Protein AF-A0A956QIB5-F1 (afdb_monomer)

Radius of gyration: 21.65 Å; Cα contacts (8 Å, |Δi|>4): 253; chains: 1; bounding box: 34×53×78 Å

Mean predicted aligned error: 10.58 Å

Structure (mmCIF, N/CA/C/O backbone):
data_AF-A0A956QIB5-F1
#
_entry.id   AF-A0A956QIB5-F1
#
loop_
_atom_site.group_PDB
_atom_site.id
_atom_site.type_symbol
_atom_site.label_atom_id
_atom_site.label_alt_id
_atom_site.label_comp_id
_atom_site.label_asym_id
_atom_site.label_entity_id
_atom_site.label_seq_id
_atom_site.pdbx_PDB_ins_code
_atom_site.Cartn_x
_atom_site.Cartn_y
_atom_site.Cartn_z
_atom_site.occupancy
_atom_site.B_iso_or_equiv
_atom_site.auth_seq_id
_atom_site.auth_comp_id
_atom_site.auth_asym_id
_atom_site.auth_atom_id
_atom_site.pdbx_PDB_model_num
ATOM 1 N N . MET A 1 1 ? -9.041 40.756 61.602 1.00 41.84 1 MET A N 1
ATOM 2 C CA . MET A 1 1 ? -7.986 41.124 60.631 1.00 41.84 1 MET A CA 1
ATOM 3 C C . MET A 1 1 ? -8.110 40.203 59.428 1.00 41.84 1 MET A C 1
ATOM 5 O O . MET A 1 1 ? -8.215 38.998 59.612 1.00 41.84 1 MET A O 1
ATOM 9 N N . LYS A 1 2 ? -8.215 40.788 58.232 1.00 41.84 2 LYS A N 1
ATOM 10 C CA . LYS A 1 2 ? -8.456 40.113 56.948 1.00 41.84 2 LYS A CA 1
ATOM 11 C C . LYS A 1 2 ? -7.275 39.213 56.567 1.00 41.84 2 LYS A C 1
ATOM 13 O O . LYS A 1 2 ? -6.143 39.682 56.582 1.00 41.84 2 LYS A O 1
ATOM 18 N N . LYS A 1 3 ? -7.548 37.985 56.128 1.00 38.81 3 LYS A N 1
ATOM 19 C CA . LYS A 1 3 ? -6.670 37.239 55.215 1.00 38.81 3 LYS A CA 1
ATOM 20 C C . LYS A 1 3 ? -7.535 36.652 54.101 1.00 38.81 3 LYS A C 1
ATOM 22 O O . LYS A 1 3 ? -8.090 35.569 54.238 1.00 38.81 3 LYS A O 1
ATOM 27 N N . LEU A 1 4 ? -7.693 37.430 53.028 1.00 47.62 4 LEU A N 1
ATOM 28 C CA . LEU A 1 4 ? -8.072 36.899 51.721 1.00 47.62 4 LEU A CA 1
ATOM 29 C C . LEU A 1 4 ? -6.876 36.075 51.233 1.00 47.62 4 LEU A C 1
ATOM 31 O O . LEU A 1 4 ? -5.830 36.656 50.949 1.00 47.62 4 LEU A O 1
ATOM 35 N N . SER A 1 5 ? -7.016 34.752 51.155 1.00 44.16 5 SER A N 1
ATOM 36 C CA . SER A 1 5 ? -6.083 33.942 50.376 1.00 44.16 5 SER A CA 1
ATOM 37 C C . SER A 1 5 ? -6.675 33.744 48.991 1.00 44.16 5 SER A C 1
ATOM 39 O O . SER A 1 5 ? -7.677 33.060 48.799 1.00 44.16 5 SER A O 1
ATOM 41 N N . LEU A 1 6 ? -6.045 34.455 48.068 1.00 45.91 6 LEU A N 1
ATOM 42 C CA . LEU A 1 6 ? -6.140 34.370 46.623 1.00 45.91 6 LEU A CA 1
ATOM 43 C C . LEU A 1 6 ? -5.765 32.958 46.125 1.00 45.91 6 LEU A C 1
ATOM 45 O O . LEU A 1 6 ? -5.126 32.194 46.845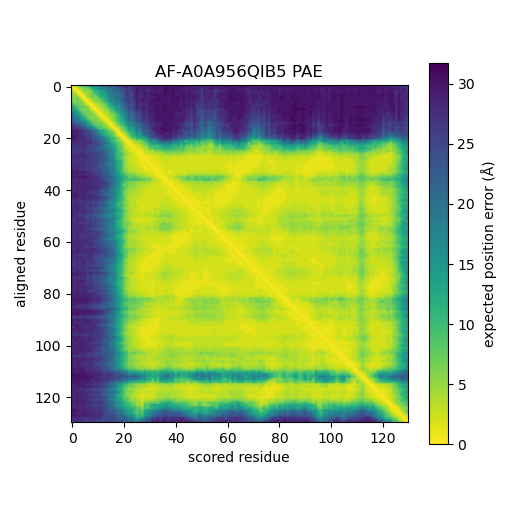 1.00 45.91 6 LEU A O 1
ATOM 49 N N . ILE A 1 7 ? -6.035 32.729 44.836 1.00 53.03 7 ILE A N 1
ATOM 50 C CA . ILE A 1 7 ? -5.629 31.597 43.979 1.00 53.03 7 ILE A CA 1
ATOM 51 C C . ILE A 1 7 ? -6.751 30.572 43.753 1.00 53.03 7 ILE A C 1
ATOM 53 O O . ILE A 1 7 ? -6.644 29.381 44.019 1.00 53.03 7 ILE A O 1
ATOM 57 N N . GLY A 1 8 ? -7.837 31.063 43.157 1.00 44.75 8 GLY A N 1
ATOM 58 C CA . GLY A 1 8 ? -8.501 30.333 42.086 1.00 44.75 8 GLY A CA 1
ATOM 59 C C . GLY A 1 8 ? -7.852 30.757 40.772 1.00 44.75 8 GLY A C 1
ATOM 60 O O . GLY A 1 8 ? -8.186 31.812 40.241 1.00 44.75 8 GLY A O 1
ATOM 61 N N . LEU A 1 9 ? -6.898 29.976 40.271 1.00 42.94 9 LEU A N 1
ATOM 62 C CA . LEU A 1 9 ? -6.465 30.074 38.882 1.00 42.94 9 LEU A CA 1
ATOM 63 C C . LEU A 1 9 ? -6.489 28.666 38.302 1.00 42.94 9 LEU A C 1
ATOM 65 O O . LEU A 1 9 ? -5.597 27.854 38.532 1.00 42.94 9 LEU A O 1
ATOM 69 N N . ALA A 1 10 ? -7.582 28.395 37.595 1.00 46.16 10 ALA A N 1
ATOM 70 C CA . ALA A 1 10 ? -7.732 27.266 36.705 1.00 46.16 10 ALA A CA 1
ATOM 71 C C . ALA A 1 10 ? -6.628 27.342 35.644 1.00 46.16 10 ALA A C 1
ATOM 73 O O . ALA A 1 10 ? -6.754 28.065 34.657 1.00 46.16 10 ALA A O 1
ATOM 74 N N . LEU A 1 11 ? -5.533 26.611 35.853 1.00 40.44 11 LEU A N 1
ATOM 75 C CA . LEU A 1 11 ? -4.643 26.277 34.756 1.00 40.44 11 LEU A CA 1
ATOM 76 C C . LEU A 1 11 ? -5.239 25.057 34.062 1.00 40.44 11 LEU A C 1
ATOM 78 O O . LEU A 1 11 ? -5.099 23.917 34.500 1.00 40.44 11 LEU A O 1
ATOM 82 N N . LEU A 1 12 ? -5.973 25.369 32.999 1.00 40.66 12 LEU A N 1
ATOM 83 C CA . LEU A 1 12 ? -6.336 24.483 31.911 1.00 40.66 12 LEU A CA 1
ATOM 84 C C . LEU A 1 12 ? -5.107 23.627 31.563 1.00 40.66 12 LEU A C 1
ATOM 86 O O . LEU A 1 12 ? -4.160 24.113 30.941 1.00 40.66 12 LEU A O 1
ATOM 90 N N . LEU A 1 13 ? -5.095 22.364 31.994 1.00 38.44 13 LEU A N 1
ATOM 91 C CA . LEU A 1 13 ? -4.206 21.371 31.413 1.00 38.44 13 LEU A CA 1
ATOM 92 C C . LEU A 1 13 ? -4.654 21.242 29.961 1.00 38.44 13 LEU A C 1
ATOM 94 O O . LEU A 1 13 ? -5.633 20.566 29.647 1.00 38.44 13 LEU A O 1
ATOM 98 N N . VAL A 1 14 ? -3.952 21.951 29.081 1.00 45.66 14 VAL A N 1
ATOM 99 C CA . VAL A 1 14 ? -3.903 21.619 27.668 1.00 45.66 14 VAL A CA 1
ATOM 100 C C . VAL A 1 14 ? -3.328 20.213 27.650 1.00 45.66 14 VAL A C 1
ATOM 102 O O . VAL A 1 14 ? -2.119 20.017 27.769 1.00 45.66 14 VAL A O 1
ATOM 105 N N . MET A 1 15 ? -4.220 19.224 27.623 1.00 41.47 15 MET A N 1
ATOM 106 C CA . MET A 1 15 ? -3.872 17.871 27.246 1.00 41.47 15 MET A CA 1
ATOM 107 C C . MET A 1 15 ? -3.297 18.001 25.842 1.00 41.47 15 MET A C 1
ATOM 109 O O . MET A 1 15 ? -4.024 18.044 24.851 1.00 41.47 15 MET A O 1
ATOM 113 N N . PHE A 1 16 ? -1.973 18.123 25.769 1.00 43.25 16 PHE A N 1
ATOM 114 C CA . PHE A 1 16 ? -1.223 17.611 24.647 1.00 43.25 16 PHE A CA 1
ATOM 115 C C . PHE A 1 16 ? -1.742 16.193 24.463 1.00 43.25 16 PHE A C 1
ATOM 117 O O . PHE A 1 16 ? -1.425 15.304 25.250 1.00 43.25 16 PHE A O 1
ATOM 124 N N . GLY A 1 17 ? -2.616 16.019 23.474 1.00 35.59 17 GLY A N 1
ATOM 125 C CA . GLY A 1 17 ? -3.039 14.727 22.974 1.00 35.59 17 GLY A CA 1
ATOM 126 C C . GLY A 1 17 ? -1.840 14.044 22.336 1.00 35.59 17 GLY A C 1
ATOM 127 O O . GLY A 1 17 ? -1.808 13.832 21.132 1.00 35.59 17 GLY A O 1
ATOM 128 N N . CYS A 1 18 ? -0.849 13.690 23.151 1.00 49.25 18 CYS A N 1
ATOM 129 C CA . CYS A 1 18 ? -0.086 12.481 22.948 1.00 49.25 18 CYS A CA 1
ATOM 130 C C . CYS A 1 18 ? -1.077 11.357 23.266 1.00 49.25 18 CYS A C 1
ATOM 132 O O . CYS A 1 18 ? -1.129 10.830 24.376 1.00 49.25 18 CYS A O 1
ATOM 134 N N . GLY A 1 19 ? -1.983 11.105 22.316 1.00 44.03 19 GLY A N 1
ATOM 135 C CA . GLY A 1 19 ? -2.786 9.896 22.340 1.00 44.03 19 GLY A CA 1
ATOM 136 C C . GLY A 1 19 ? -1.820 8.713 22.388 1.00 44.03 19 GLY A C 1
ATOM 137 O O . GLY A 1 19 ? -0.725 8.814 21.823 1.00 44.03 19 GLY A O 1
ATOM 138 N N . PRO A 1 20 ? -2.174 7.631 23.097 1.00 44.91 20 PRO A N 1
ATOM 139 C CA . PRO A 1 20 ? -1.308 6.472 23.225 1.00 44.91 20 PRO A CA 1
ATOM 140 C C . PRO A 1 20 ? -0.815 6.083 21.834 1.00 44.91 20 PRO A C 1
ATOM 142 O O . PRO A 1 20 ? -1.601 6.013 20.891 1.00 44.91 20 PRO A O 1
ATOM 145 N N . SER A 1 21 ? 0.496 5.892 21.715 1.00 58.69 21 SER A N 1
ATOM 146 C CA . SER A 1 21 ? 1.215 5.459 20.518 1.00 58.69 21 SER A CA 1
ATOM 147 C C . SER A 1 21 ? 0.855 4.011 20.164 1.00 58.69 21 SER A C 1
ATOM 149 O O . SER A 1 21 ? 1.706 3.126 20.145 1.00 58.69 21 SER A O 1
ATOM 151 N N . GLY A 1 22 ? -0.437 3.763 19.976 1.00 61.91 22 GLY A N 1
ATOM 152 C CA . GLY A 1 22 ? -1.040 2.518 19.551 1.00 61.91 22 GLY A CA 1
ATOM 153 C C . GLY A 1 22 ? -1.749 2.718 18.211 1.00 61.91 22 GLY A C 1
ATOM 154 O O . GLY A 1 22 ? -2.065 3.852 17.838 1.00 61.91 22 GLY A O 1
ATOM 155 N N . PRO A 1 23 ? -1.967 1.632 17.456 1.00 68.44 23 PRO A N 1
ATOM 156 C CA . PRO A 1 23 ? -2.709 1.688 16.204 1.00 68.44 23 PRO A CA 1
ATOM 157 C C . PRO A 1 23 ? -4.115 2.280 16.424 1.00 68.44 23 PRO A C 1
ATOM 159 O O . PRO A 1 23 ? -4.698 2.085 17.495 1.00 68.44 23 PRO A O 1
ATOM 162 N N . PRO A 1 24 ? -4.669 3.020 15.442 1.00 76.44 24 PRO A N 1
ATOM 163 C CA . PRO A 1 24 ? -5.996 3.614 15.576 1.00 76.44 24 PRO A CA 1
ATOM 164 C C . PRO A 1 24 ? -7.059 2.530 15.847 1.00 76.44 24 PRO A C 1
ATOM 166 O O . PRO A 1 24 ? -6.893 1.387 15.415 1.00 76.44 24 PRO A O 1
ATOM 169 N N . PRO A 1 25 ? -8.166 2.847 16.543 1.00 77.06 25 PRO A N 1
ATOM 170 C CA . PRO A 1 25 ? -9.232 1.878 16.786 1.00 77.06 25 PRO A CA 1
ATOM 171 C C . PRO A 1 25 ? -9.734 1.244 15.481 1.00 77.06 25 PRO A C 1
ATOM 173 O O . PRO A 1 25 ? -10.038 1.945 14.516 1.00 77.06 25 PRO A O 1
ATOM 176 N N . GLY A 1 26 ? -9.812 -0.088 15.446 1.00 82.69 26 GLY A N 1
ATOM 177 C CA . GLY A 1 26 ? -10.216 -0.828 14.248 1.00 82.69 26 GLY A CA 1
ATOM 178 C C . GLY A 1 26 ? -9.175 -0.834 13.122 1.00 82.69 26 GLY A C 1
ATOM 179 O O . GLY A 1 26 ? -9.548 -1.124 11.983 1.00 82.69 26 GLY A O 1
ATOM 180 N N . ALA A 1 27 ? -7.908 -0.507 13.416 1.00 88.25 27 ALA A N 1
ATOM 181 C CA . ALA A 1 27 ? -6.805 -0.622 12.469 1.00 88.25 27 ALA A CA 1
ATOM 182 C C . ALA A 1 27 ? -6.667 -2.035 11.910 1.00 88.25 27 ALA A C 1
ATOM 184 O O . ALA A 1 27 ? -6.857 -3.034 12.603 1.00 88.25 27 ALA A O 1
ATOM 185 N N . ARG A 1 28 ? -6.265 -2.084 10.646 1.00 92.75 28 ARG A N 1
ATOM 186 C CA . ARG A 1 28 ? -5.965 -3.297 9.894 1.00 92.75 28 ARG A CA 1
ATOM 187 C C . ARG A 1 28 ? -4.541 -3.218 9.362 1.00 92.75 28 ARG A C 1
ATOM 189 O O . ARG A 1 28 ? -4.011 -2.125 9.147 1.00 92.75 28 ARG A O 1
ATOM 196 N N . LYS A 1 29 ? -3.907 -4.364 9.127 1.00 94.75 29 LYS A N 1
ATOM 197 C CA . LYS A 1 29 ? -2.547 -4.431 8.577 1.00 94.75 29 LYS A CA 1
ATOM 198 C C . LYS A 1 29 ? -2.604 -4.320 7.061 1.00 94.75 29 LYS A C 1
ATOM 200 O O . LYS A 1 29 ? -2.914 -5.292 6.374 1.00 94.75 29 LYS A O 1
ATOM 205 N N . LEU A 1 30 ? -2.291 -3.137 6.540 1.00 95.44 30 LEU A N 1
ATOM 206 C CA . LEU A 1 30 ? -2.107 -2.918 5.109 1.00 95.44 30 LEU A CA 1
ATOM 207 C C . LEU A 1 30 ? -0.638 -3.163 4.757 1.00 95.44 30 LEU A C 1
ATOM 209 O O . LEU A 1 30 ? 0.253 -2.533 5.330 1.00 95.44 30 LEU A O 1
ATOM 213 N N . ALA A 1 31 ? -0.388 -4.055 3.801 1.00 96.88 31 ALA A N 1
ATOM 214 C CA . ALA A 1 31 ? 0.954 -4.361 3.333 1.00 96.88 31 ALA A CA 1
ATOM 215 C C . ALA A 1 31 ? 1.110 -4.133 1.831 1.00 96.88 31 ALA A C 1
ATOM 217 O O . ALA A 1 31 ? 0.235 -4.494 1.045 1.00 96.88 31 ALA A O 1
ATOM 218 N N . ILE A 1 32 ? 2.261 -3.593 1.439 1.00 96.31 32 ILE A N 1
ATOM 219 C CA . ILE A 1 32 ? 2.721 -3.546 0.050 1.00 96.31 32 ILE A CA 1
ATOM 220 C C . ILE A 1 32 ? 3.906 -4.498 -0.036 1.00 96.31 32 ILE A C 1
ATOM 222 O O . ILE A 1 32 ? 4.937 -4.260 0.592 1.00 96.31 32 ILE A O 1
ATOM 226 N N . VAL A 1 33 ? 3.747 -5.579 -0.789 1.00 96.75 33 VAL A N 1
A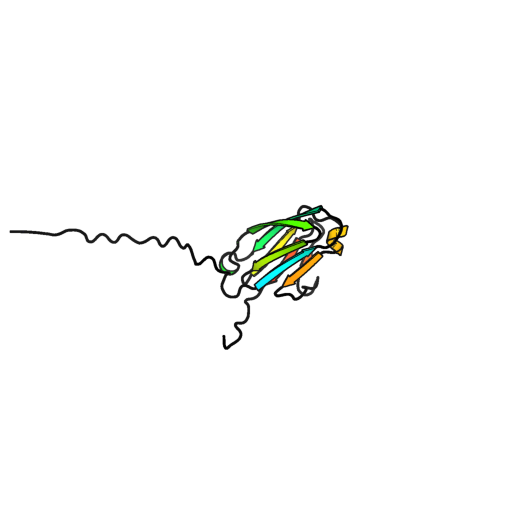TOM 227 C CA . VAL A 1 33 ? 4.806 -6.552 -1.059 1.00 96.75 33 VAL A CA 1
ATOM 228 C C . VAL A 1 33 ? 5.234 -6.361 -2.499 1.00 96.75 33 VAL A C 1
ATOM 230 O O . VAL A 1 33 ? 4.386 -6.249 -3.385 1.00 96.75 33 VAL A O 1
ATOM 233 N N . VAL A 1 34 ? 6.535 -6.313 -2.747 1.00 95.56 34 VAL A N 1
ATOM 234 C CA . VAL A 1 34 ? 7.047 -6.264 -4.109 1.00 95.56 34 VAL A CA 1
ATOM 235 C C . VAL A 1 34 ? 8.228 -7.207 -4.243 1.00 95.56 34 VAL A C 1
ATOM 237 O O . VAL A 1 34 ? 9.201 -7.135 -3.491 1.00 95.56 34 VAL A O 1
ATOM 240 N N . ASP A 1 35 ? 8.124 -8.093 -5.222 1.00 93.94 35 ASP A N 1
ATOM 241 C CA . ASP A 1 35 ? 9.171 -9.039 -5.567 1.00 93.94 35 ASP A CA 1
ATOM 242 C C . ASP A 1 35 ? 9.860 -8.611 -6.859 1.00 93.94 35 ASP A C 1
ATOM 244 O O . ASP A 1 35 ? 9.305 -7.879 -7.690 1.00 93.94 35 ASP A O 1
ATOM 248 N N . GLY A 1 36 ? 11.090 -9.087 -7.058 1.00 90.50 36 GLY A N 1
ATOM 249 C CA . GLY A 1 36 ? 11.772 -8.871 -8.319 1.00 90.50 36 GLY A CA 1
ATOM 250 C C . GLY A 1 36 ? 13.243 -8.536 -8.254 1.00 90.50 36 GLY A C 1
ATOM 251 O O . GLY A 1 36 ? 13.957 -8.886 -7.321 1.00 90.50 36 GLY A O 1
ATOM 252 N N . LYS A 1 37 ? 13.681 -7.838 -9.309 1.00 90.62 37 LYS A N 1
ATOM 253 C CA . LYS A 1 37 ? 15.042 -7.320 -9.413 1.00 90.62 37 LYS A CA 1
ATOM 254 C C . LYS A 1 37 ? 15.317 -6.316 -8.289 1.00 90.62 37 LYS A C 1
ATOM 256 O O . LYS A 1 37 ? 14.436 -5.488 -8.031 1.00 90.62 37 LYS A O 1
ATOM 261 N N . PRO A 1 38 ? 16.526 -6.349 -7.699 1.00 94.88 38 PRO A N 1
ATOM 262 C CA . PRO A 1 38 ? 16.898 -5.428 -6.647 1.00 94.88 38 PRO A CA 1
ATOM 263 C C . PRO A 1 38 ? 16.756 -3.963 -7.034 1.00 94.88 38 PRO A C 1
ATOM 265 O O . PRO A 1 38 ? 17.048 -3.574 -8.166 1.00 94.88 38 PRO A O 1
ATOM 268 N N . GLY A 1 39 ? 16.326 -3.152 -6.076 1.00 94.44 39 GLY A N 1
ATOM 269 C CA . GLY A 1 39 ? 16.201 -1.713 -6.251 1.00 94.44 39 GLY A CA 1
ATOM 270 C C . GLY A 1 39 ? 15.419 -1.065 -5.120 1.00 94.44 39 GLY A C 1
ATOM 271 O O . GLY A 1 39 ? 15.192 -1.666 -4.074 1.00 94.44 39 GLY A O 1
ATOM 272 N N . THR A 1 40 ? 15.013 0.181 -5.333 1.00 95.19 40 THR A N 1
ATOM 273 C CA . THR A 1 40 ? 14.263 0.961 -4.351 1.00 95.19 40 THR A CA 1
ATOM 274 C C . THR A 1 40 ? 12.925 1.410 -4.928 1.00 95.19 40 THR A C 1
ATOM 276 O O . THR A 1 40 ? 12.878 2.183 -5.888 1.00 95.19 40 THR A O 1
ATOM 279 N N . LEU A 1 41 ? 11.839 0.952 -4.307 1.00 93.50 41 LEU A N 1
ATOM 280 C CA . LEU A 1 41 ? 10.485 1.400 -4.600 1.00 93.50 41 LEU A CA 1
ATOM 281 C C . LEU A 1 41 ? 10.068 2.493 -3.610 1.00 93.50 41 LEU A C 1
ATOM 283 O O . LEU A 1 41 ? 10.062 2.273 -2.402 1.00 93.50 41 LEU A O 1
ATOM 287 N N . GLU A 1 42 ? 9.684 3.655 -4.122 1.00 95.31 42 GLU A N 1
ATOM 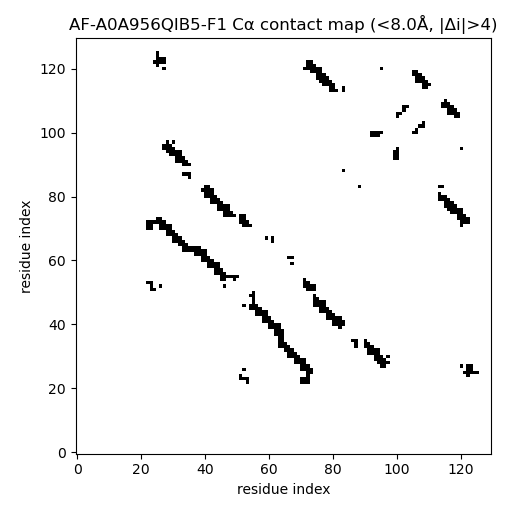288 C CA . GLU A 1 42 ? 9.278 4.819 -3.337 1.00 95.31 42 GLU A CA 1
ATOM 289 C C . GLU A 1 42 ? 7.868 5.258 -3.716 1.00 95.31 42 GLU A C 1
ATOM 291 O O . GLU A 1 42 ? 7.424 5.110 -4.861 1.00 95.31 42 GLU A O 1
ATOM 296 N N . GLY A 1 43 ? 7.164 5.824 -2.744 1.00 95.44 43 GLY A N 1
ATOM 297 C CA . GLY A 1 43 ? 5.818 6.326 -2.941 1.00 95.44 43 GLY A CA 1
ATOM 298 C C . GLY A 1 43 ? 5.271 7.036 -1.716 1.00 95.44 43 GLY A C 1
ATOM 299 O O . GLY A 1 43 ? 5.966 7.265 -0.724 1.00 95.44 43 GLY A O 1
ATOM 300 N N . THR A 1 44 ? 3.989 7.363 -1.784 1.00 95.94 44 THR A N 1
ATOM 301 C CA . THR A 1 44 ? 3.229 7.943 -0.681 1.00 95.94 44 THR A CA 1
ATOM 302 C C . THR A 1 44 ? 1.892 7.240 -0.559 1.00 95.94 44 THR A C 1
ATOM 304 O O . THR A 1 44 ? 1.216 7.000 -1.555 1.00 95.94 44 THR A O 1
ATOM 307 N N . ILE A 1 45 ? 1.484 6.962 0.674 1.00 96.06 45 ILE A N 1
ATOM 308 C CA . ILE A 1 45 ? 0.117 6.582 1.014 1.00 96.06 45 ILE A CA 1
ATOM 309 C C . ILE A 1 45 ? -0.593 7.772 1.656 1.00 96.06 45 ILE A C 1
ATOM 311 O O . ILE A 1 45 ? -0.033 8.425 2.534 1.00 96.06 45 ILE A O 1
ATOM 315 N N . LYS A 1 46 ? -1.814 8.066 1.212 1.00 95.88 46 LYS A N 1
ATOM 316 C CA . LYS A 1 46 ? -2.671 9.139 1.726 1.00 95.88 46 LYS A CA 1
ATOM 317 C C . LYS A 1 46 ? -4.005 8.559 2.156 1.00 95.88 46 LYS A C 1
ATOM 319 O O . LYS A 1 46 ? -4.573 7.765 1.413 1.00 95.88 46 LYS A O 1
ATOM 324 N N . ALA A 1 47 ? -4.502 8.975 3.311 1.00 95.75 47 ALA A N 1
ATOM 325 C CA . ALA A 1 47 ? -5.847 8.643 3.756 1.00 95.75 47 ALA A CA 1
ATOM 326 C C . ALA A 1 47 ? -6.809 9.788 3.440 1.00 95.75 47 ALA A C 1
ATOM 328 O O . ALA A 1 47 ? -6.479 10.957 3.649 1.00 95.75 47 ALA A O 1
ATOM 329 N N . ASN A 1 48 ? -8.014 9.454 2.988 1.00 94.88 48 ASN A N 1
ATOM 330 C CA . ASN A 1 48 ? -9.065 10.438 2.751 1.00 94.88 48 ASN A CA 1
ATOM 331 C C . ASN A 1 48 ? -9.628 11.009 4.067 1.00 94.88 48 ASN A C 1
ATOM 333 O O . ASN A 1 48 ? -9.968 12.185 4.142 1.00 94.88 48 ASN A O 1
ATOM 337 N N . ASN A 1 49 ? -9.681 10.194 5.129 1.00 93.38 49 ASN A N 1
ATOM 338 C CA . ASN A 1 49 ? -10.073 10.618 6.475 1.00 93.38 49 ASN A CA 1
ATOM 339 C C . ASN A 1 49 ? -8.931 10.367 7.481 1.00 93.38 49 ASN A C 1
ATOM 341 O O . ASN A 1 49 ? -8.857 9.271 8.045 1.00 93.38 49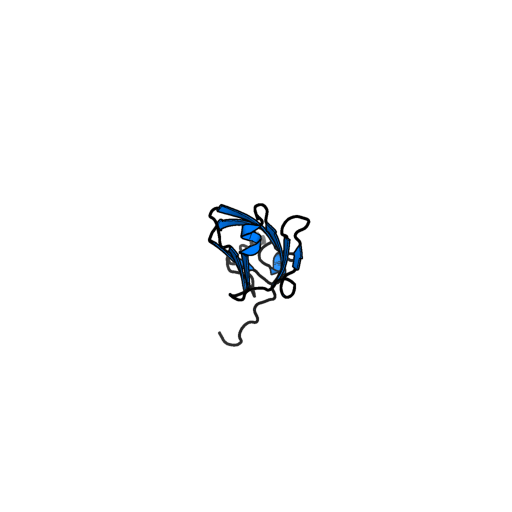 ASN A O 1
ATOM 345 N N . PRO A 1 50 ? -8.052 11.361 7.728 1.00 91.75 50 PRO A N 1
ATOM 346 C CA . PRO A 1 50 ? -6.883 11.203 8.593 1.00 91.75 50 PRO A CA 1
ATOM 347 C C . PRO A 1 50 ? -7.189 10.822 10.043 1.00 91.75 50 PRO A C 1
ATOM 349 O O . PRO A 1 50 ? -6.420 10.082 10.653 1.00 91.75 50 PRO A O 1
ATOM 352 N N . GLY A 1 51 ? -8.300 11.323 10.595 1.00 88.38 51 GLY A N 1
ATOM 353 C CA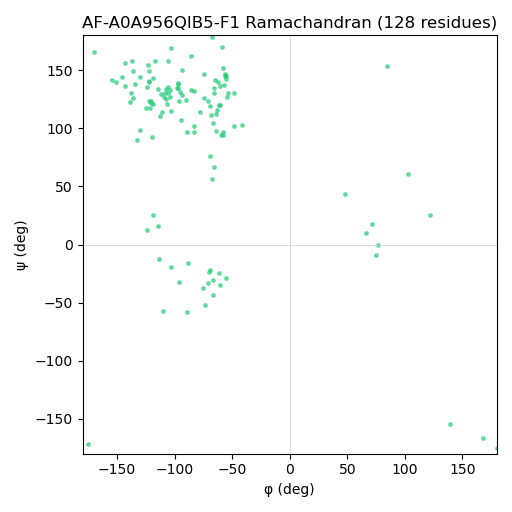 . GLY A 1 51 ? -8.674 11.077 11.989 1.00 88.38 51 GLY A CA 1
ATOM 354 C C . GLY A 1 51 ? -9.017 9.611 12.244 1.00 88.38 51 GLY A C 1
ATOM 355 O O . GLY A 1 51 ? -8.546 9.033 13.217 1.00 88.38 51 GLY A O 1
ATOM 356 N N . ALA A 1 52 ? -9.777 8.994 11.336 1.00 89.44 52 ALA A N 1
ATOM 357 C CA . ALA A 1 52 ? -10.104 7.570 11.413 1.00 89.44 52 ALA A CA 1
ATOM 358 C C . ALA A 1 52 ? -8.918 6.680 11.003 1.00 89.44 52 ALA A C 1
ATOM 360 O O . ALA A 1 52 ? -8.671 5.645 11.614 1.00 89.44 52 ALA A O 1
ATOM 361 N N . ALA A 1 53 ? -8.144 7.111 10.006 1.00 90.06 53 ALA A N 1
ATOM 362 C CA . ALA A 1 53 ? -7.000 6.377 9.477 1.00 90.06 53 ALA A CA 1
ATOM 363 C C . ALA A 1 53 ? -5.802 6.275 10.432 1.00 90.06 53 ALA A C 1
ATOM 365 O O . ALA A 1 53 ? -4.934 5.430 10.209 1.00 90.06 53 ALA A O 1
ATOM 366 N N . GLY A 1 54 ? -5.700 7.179 11.415 1.00 89.56 54 GLY A N 1
ATOM 367 C CA . GLY A 1 54 ? -4.504 7.356 12.248 1.00 89.56 54 GLY A CA 1
ATOM 368 C C . GLY A 1 54 ? -3.278 7.869 11.480 1.00 89.56 54 GLY A C 1
ATOM 369 O O . GLY A 1 54 ? -2.173 7.881 12.017 1.00 89.56 54 GLY A O 1
ATOM 370 N N . LEU A 1 55 ? -3.454 8.283 10.221 1.00 89.62 55 LEU A N 1
ATOM 371 C CA . LEU A 1 55 ? -2.420 8.867 9.369 1.00 89.62 55 LEU A CA 1
ATOM 372 C C . LEU A 1 55 ? -3.067 9.772 8.318 1.00 89.62 55 LEU A C 1
ATOM 374 O O . LEU A 1 55 ? -4.107 9.428 7.769 1.00 89.62 55 LEU A O 1
ATOM 378 N N . SER A 1 56 ? -2.451 10.911 8.002 1.00 90.62 56 SER A N 1
ATOM 379 C CA . SER A 1 56 ? -2.888 11.773 6.893 1.00 90.62 56 SER A CA 1
ATOM 380 C C . SER A 1 56 ? -2.212 11.375 5.583 1.00 90.62 56 SER A C 1
ATOM 382 O O . SER A 1 56 ? -2.862 11.011 4.606 1.00 90.62 56 SER A O 1
ATOM 384 N N . SER A 1 57 ? -0.883 11.407 5.577 1.00 94.25 57 SER A N 1
ATOM 385 C CA . SER A 1 57 ? -0.031 11.046 4.454 1.00 94.25 57 SER A CA 1
ATOM 386 C C . SER A 1 57 ? 1.299 10.529 4.984 1.00 94.25 57 SER A C 1
ATOM 388 O O . SER A 1 57 ? 1.856 11.100 5.920 1.00 94.25 57 SER A O 1
ATOM 390 N N . LYS A 1 58 ? 1.839 9.476 4.371 1.00 94.12 58 LYS A N 1
ATOM 391 C CA . LYS A 1 58 ? 3.135 8.901 4.738 1.00 94.12 58 LYS A CA 1
ATOM 392 C C . LYS A 1 58 ? 3.915 8.524 3.486 1.00 94.12 58 LYS A C 1
ATOM 394 O O . LYS A 1 58 ? 3.440 7.742 2.666 1.00 94.12 58 LYS A O 1
ATOM 399 N N . ASN A 1 59 ? 5.116 9.076 3.353 1.00 96.31 59 ASN A N 1
ATOM 400 C CA . ASN A 1 59 ? 6.069 8.627 2.343 1.00 96.31 59 ASN A CA 1
ATOM 401 C C . ASN A 1 59 ? 6.662 7.289 2.776 1.00 96.31 59 ASN A C 1
ATOM 403 O O . ASN A 1 59 ? 6.857 7.047 3.970 1.00 96.31 59 ASN A O 1
ATOM 407 N N . PHE A 1 60 ? 6.960 6.433 1.811 1.00 95.44 60 PHE A N 1
ATOM 408 C CA . PHE A 1 60 ? 7.587 5.150 2.067 1.00 95.44 60 PHE A CA 1
ATOM 409 C C . PHE A 1 60 ? 8.688 4.856 1.061 1.00 95.44 60 PHE A C 1
ATOM 411 O O . PHE A 1 60 ? 8.710 5.377 -0.055 1.00 95.44 60 PHE A O 1
ATOM 418 N N . LYS A 1 61 ? 9.573 3.964 1.494 1.00 96.62 61 LYS A N 1
ATOM 419 C CA . LYS A 1 61 ? 10.658 3.390 0.720 1.00 96.62 61 LYS A CA 1
ATOM 420 C C . LYS A 1 61 ? 10.720 1.898 1.036 1.00 96.62 61 LYS A C 1
ATOM 422 O O . LYS A 1 61 ? 10.693 1.526 2.206 1.00 96.62 61 LYS A O 1
ATOM 427 N N . ILE A 1 62 ? 10.762 1.068 0.001 1.00 96.12 62 ILE A N 1
ATOM 428 C CA . ILE A 1 62 ? 10.855 -0.390 0.081 1.00 96.12 62 ILE A CA 1
ATOM 429 C C . ILE A 1 62 ? 12.105 -0.803 -0.687 1.00 96.12 62 ILE A C 1
ATOM 431 O O . ILE A 1 62 ? 12.254 -0.475 -1.865 1.00 96.12 62 ILE A O 1
ATOM 435 N N . GLU A 1 63 ? 13.009 -1.512 -0.023 1.00 97.06 63 GLU A N 1
ATOM 436 C CA . GLU A 1 63 ? 14.081 -2.232 -0.707 1.00 97.06 63 GLU A CA 1
ATOM 437 C C . GLU A 1 63 ? 13.476 -3.474 -1.361 1.00 97.06 63 GLU A C 1
ATOM 439 O O . GLU A 1 63 ? 12.750 -4.221 -0.714 1.00 97.06 63 GLU A O 1
ATOM 444 N N . VAL A 1 64 ? 13.699 -3.648 -2.662 1.00 95.44 64 VAL A N 1
ATOM 445 C CA . VAL A 1 64 ? 13.142 -4.755 -3.446 1.00 95.44 64 VAL A CA 1
ATOM 446 C C . VAL A 1 64 ? 14.191 -5.864 -3.553 1.00 95.44 64 VAL A C 1
ATOM 448 O O . VAL A 1 64 ? 15.348 -5.536 -3.816 1.00 95.44 64 VAL A O 1
ATOM 451 N N . PRO A 1 65 ? 13.828 -7.152 -3.414 1.00 96.50 65 PRO A N 1
ATOM 452 C CA . PRO A 1 65 ? 12.536 -7.650 -2.932 1.00 96.50 65 PRO A CA 1
ATOM 453 C C . PRO A 1 65 ? 12.284 -7.272 -1.466 1.00 96.50 65 PRO A C 1
ATOM 455 O O . PRO A 1 65 ? 13.202 -7.313 -0.649 1.00 96.50 65 PRO A O 1
ATOM 458 N N . GLY A 1 66 ? 11.038 -6.928 -1.132 1.00 96.88 66 GLY A N 1
ATOM 459 C CA . GLY A 1 66 ? 10.700 -6.523 0.229 1.00 96.88 66 GLY A CA 1
ATOM 460 C C . GLY A 1 66 ? 9.239 -6.154 0.448 1.00 96.88 66 GLY A C 1
ATOM 461 O O . GLY A 1 66 ? 8.377 -6.307 -0.421 1.00 96.88 66 GLY A O 1
ATOM 462 N N . LYS A 1 67 ? 8.958 -5.690 1.667 1.00 96.69 67 LYS A N 1
ATOM 463 C CA . LYS A 1 67 ? 7.605 -5.466 2.176 1.00 96.69 67 LYS A CA 1
ATOM 464 C C . LYS A 1 67 ? 7.550 -4.224 3.059 1.00 96.69 67 LYS A C 1
ATOM 466 O O . LYS A 1 67 ? 8.394 -4.043 3.931 1.00 96.69 67 LYS A O 1
ATOM 471 N N . LEU A 1 68 ? 6.514 -3.414 2.869 1.00 96.31 68 LEU A N 1
ATOM 472 C CA . LEU A 1 68 ? 6.078 -2.392 3.820 1.00 96.31 68 LEU A CA 1
ATOM 473 C C . LEU A 1 68 ? 4.811 -2.878 4.515 1.00 96.31 68 LEU A C 1
ATOM 475 O O . LEU A 1 68 ? 3.891 -3.321 3.835 1.00 96.31 68 LEU A O 1
ATOM 479 N N . GLU A 1 69 ? 4.732 -2.720 5.833 1.00 96.19 69 GLU A N 1
ATOM 480 C CA . GLU A 1 69 ? 3.495 -2.878 6.601 1.00 96.19 69 GLU A CA 1
ATOM 481 C C . GLU A 1 69 ? 3.171 -1.604 7.362 1.00 96.19 69 GLU A C 1
ATOM 483 O O . GLU A 1 69 ? 4.056 -0.964 7.938 1.00 96.19 69 GLU A O 1
ATOM 488 N N . ILE A 1 70 ? 1.889 -1.251 7.382 1.00 93.25 70 ILE A N 1
ATOM 489 C CA . ILE A 1 70 ? 1.373 -0.158 8.194 1.00 93.25 70 ILE A CA 1
ATOM 490 C C . ILE A 1 70 ? 0.067 -0.567 8.872 1.00 93.25 70 ILE A C 1
ATOM 492 O O . ILE A 1 70 ? -0.721 -1.340 8.327 1.00 93.25 70 ILE A O 1
ATOM 496 N N . ASP A 1 71 ? -0.169 0.002 10.048 1.00 93.06 71 ASP A N 1
ATOM 497 C CA . ASP A 1 71 ? -1.489 0.015 10.668 1.00 93.06 71 ASP A CA 1
ATOM 498 C C . ASP A 1 71 ? -2.345 1.083 9.985 1.00 93.06 71 ASP A C 1
ATOM 500 O O . ASP A 1 71 ? -2.035 2.275 10.038 1.00 93.06 71 ASP A O 1
ATOM 504 N N . ALA A 1 72 ? -3.393 0.638 9.299 1.00 91.62 72 ALA A N 1
ATOM 505 C CA . ALA A 1 72 ? -4.319 1.471 8.551 1.00 91.62 72 ALA A CA 1
ATOM 506 C C . ALA A 1 72 ? -5.693 1.426 9.227 1.00 91.62 72 ALA A C 1
ATOM 508 O O . ALA A 1 72 ? -6.353 0.387 9.233 1.00 91.62 72 ALA A O 1
ATOM 509 N N . GLY A 1 73 ? -6.107 2.542 9.830 1.00 93.19 73 GLY A N 1
ATOM 510 C CA . GLY A 1 73 ? -7.464 2.706 10.344 1.00 93.19 73 GLY A CA 1
ATOM 511 C C . GLY A 1 73 ? -8.529 2.750 9.238 1.00 93.19 73 GLY A C 1
ATOM 512 O O . GLY A 1 73 ? -8.205 2.705 8.050 1.00 93.19 73 GLY A O 1
ATOM 513 N N . PRO A 1 74 ? -9.816 2.863 9.598 1.00 93.50 74 PRO A N 1
ATOM 514 C CA . PRO A 1 74 ? -10.895 2.908 8.619 1.00 93.50 74 PRO A CA 1
ATOM 515 C C . PRO A 1 74 ? -10.780 4.143 7.713 1.00 93.50 74 PRO A C 1
ATOM 517 O O . PRO A 1 74 ? -10.876 5.280 8.181 1.00 93.50 74 PRO A O 1
ATOM 520 N N . SER A 1 75 ? -10.560 3.947 6.414 1.00 94.94 75 SER A N 1
ATOM 521 C CA . SER A 1 75 ? -10.470 5.033 5.435 1.00 94.94 75 SER A CA 1
ATOM 522 C C . SER A 1 75 ? -10.457 4.517 4.003 1.00 94.94 75 SER A C 1
ATOM 524 O O . SER A 1 75 ? -10.162 3.354 3.732 1.00 94.94 75 SE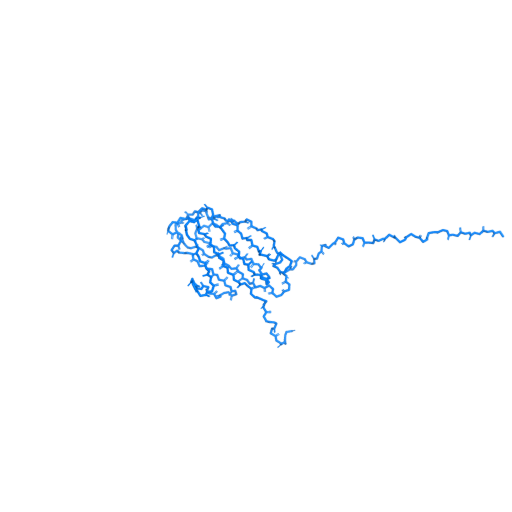R A O 1
ATOM 526 N N . GLU A 1 76 ? -10.675 5.428 3.063 1.00 95.69 76 GLU A N 1
ATOM 527 C CA . GLU A 1 76 ? -10.174 5.241 1.707 1.00 95.69 76 GLU A CA 1
ATOM 528 C C . GLU A 1 76 ? -8.710 5.684 1.653 1.00 95.69 76 GLU A C 1
ATOM 530 O O . GLU A 1 76 ? -8.360 6.768 2.130 1.00 95.69 76 GLU A O 1
ATOM 535 N N . TYR A 1 77 ? -7.858 4.847 1.071 1.00 95.12 77 TYR A N 1
ATOM 536 C CA . TYR A 1 77 ? -6.439 5.111 0.906 1.00 95.12 77 TYR A CA 1
ATOM 537 C C . TYR A 1 77 ? -6.091 5.241 -0.566 1.00 95.12 77 TYR A C 1
ATOM 539 O O . TYR A 1 77 ? -6.468 4.402 -1.379 1.00 95.12 77 TYR A O 1
ATOM 547 N N . THR A 1 78 ? -5.315 6.272 -0.886 1.00 96.25 78 THR A N 1
ATOM 548 C CA . THR A 1 78 ? -4.650 6.429 -2.176 1.00 96.25 78 THR A CA 1
ATOM 549 C C . THR A 1 78 ? -3.156 6.167 -2.001 1.00 96.25 78 THR A C 1
ATOM 551 O O . THR A 1 78 ? -2.484 6.876 -1.251 1.00 96.25 78 THR A O 1
ATOM 554 N N . ILE A 1 79 ? -2.622 5.186 -2.721 1.00 95.38 79 ILE A N 1
ATOM 555 C CA . ILE A 1 79 ? -1.191 4.891 -2.817 1.00 95.38 79 ILE A CA 1
ATOM 556 C C . ILE A 1 79 ? -0.695 5.400 -4.164 1.00 95.38 79 ILE A C 1
ATOM 558 O O . ILE A 1 79 ? -1.260 5.064 -5.199 1.00 95.38 79 ILE A O 1
ATOM 562 N N . ILE A 1 80 ? 0.358 6.207 -4.148 1.00 94.06 80 ILE A N 1
ATOM 563 C CA . ILE A 1 80 ? 0.993 6.768 -5.340 1.00 94.06 80 ILE A CA 1
ATOM 564 C C . ILE A 1 80 ? 2.437 6.293 -5.331 1.00 94.06 80 ILE A C 1
ATOM 566 O O . ILE A 1 80 ? 3.156 6.575 -4.372 1.00 94.06 80 ILE A O 1
ATOM 570 N N . PHE A 1 81 ? 2.872 5.587 -6.370 1.00 93.12 81 PHE A N 1
ATOM 571 C CA . PHE A 1 81 ? 4.277 5.205 -6.493 1.00 93.12 81 PHE A CA 1
ATOM 572 C C . PHE A 1 81 ? 5.029 6.160 -7.417 1.00 93.12 81 PHE A C 1
ATOM 574 O O . PHE A 1 81 ? 4.561 6.473 -8.509 1.00 93.12 81 PHE A O 1
ATOM 581 N N . TYR A 1 82 ? 6.220 6.577 -6.993 1.00 90.75 82 TYR A N 1
ATOM 582 C CA . TYR A 1 82 ? 7.067 7.514 -7.734 1.00 90.75 82 TYR A CA 1
ATOM 583 C C . TYR A 1 82 ? 8.125 6.812 -8.583 1.00 90.75 82 TYR A C 1
ATOM 585 O O . TYR A 1 82 ? 8.471 7.295 -9.656 1.00 90.75 82 TYR A O 1
ATOM 593 N N . SER A 1 83 ? 8.626 5.663 -8.123 1.00 86.94 83 SER A N 1
ATOM 594 C CA . SER A 1 83 ? 9.706 4.922 -8.792 1.00 86.94 83 SER A CA 1
ATOM 595 C C . SER A 1 83 ? 9.275 3.553 -9.335 1.00 86.94 83 SER A C 1
ATOM 597 O O . SER A 1 83 ? 10.112 2.708 -9.657 1.00 86.94 83 SER A O 1
ATOM 599 N N . MET A 1 84 ? 7.965 3.308 -9.448 1.00 88.06 84 MET A N 1
ATOM 600 C CA . MET A 1 84 ? 7.441 2.033 -9.938 1.00 88.06 84 MET A CA 1
ATOM 601 C C . MET A 1 84 ? 7.688 1.875 -11.443 1.00 88.06 84 MET A C 1
ATOM 603 O O . MET A 1 84 ? 7.227 2.676 -12.250 1.00 88.06 84 MET A O 1
ATOM 607 N N . ASN A 1 85 ? 8.373 0.796 -11.823 1.00 87.75 85 ASN A N 1
ATOM 608 C CA . ASN A 1 85 ? 8.610 0.426 -13.218 1.00 87.75 85 ASN A CA 1
ATOM 609 C C . ASN A 1 85 ? 7.699 -0.732 -13.669 1.00 87.75 85 ASN A C 1
ATOM 611 O O . ASN A 1 85 ? 7.067 -1.410 -12.858 1.00 87.75 85 ASN A O 1
ATOM 615 N N . SER A 1 86 ? 7.673 -1.003 -14.977 1.00 86.31 86 SER A N 1
ATOM 616 C CA . SER A 1 86 ? 6.809 -2.028 -15.584 1.00 86.31 86 SER A CA 1
ATOM 617 C C . SER A 1 86 ? 7.071 -3.456 -15.089 1.00 86.31 86 SER A C 1
ATOM 619 O O . SER A 1 86 ? 6.168 -4.293 -15.142 1.00 86.31 86 SER A O 1
ATOM 621 N N . TYR A 1 87 ? 8.279 -3.753 -14.598 1.00 87.69 87 TYR A N 1
ATOM 622 C CA . TYR A 1 87 ? 8.603 -5.055 -14.022 1.00 87.69 87 TYR A CA 1
ATOM 623 C C . TYR A 1 87 ? 7.957 -5.201 -12.642 1.00 87.69 87 TYR A C 1
ATOM 625 O O . TYR A 1 87 ? 7.217 -6.156 -12.407 1.00 87.69 87 TYR A O 1
ATOM 633 N N . TRP A 1 88 ? 8.166 -4.240 -11.742 1.00 89.88 88 TRP A N 1
ATOM 634 C CA . TRP A 1 88 ? 7.557 -4.268 -10.410 1.00 89.88 88 TRP A CA 1
ATOM 635 C C . TRP A 1 88 ? 6.032 -4.112 -10.460 1.00 89.88 88 TRP A C 1
ATOM 637 O O . TRP A 1 88 ? 5.340 -4.763 -9.686 1.00 89.88 88 TRP A O 1
ATOM 647 N N . MET A 1 89 ? 5.476 -3.392 -11.445 1.00 86.56 89 MET A N 1
ATOM 648 C CA . MET A 1 89 ? 4.021 -3.332 -11.683 1.00 86.56 89 MET A CA 1
ATOM 649 C C . MET A 1 89 ? 3.364 -4.707 -11.878 1.00 86.56 89 MET A C 1
ATOM 651 O O . MET A 1 89 ? 2.177 -4.868 -11.584 1.00 86.56 89 MET A O 1
ATOM 655 N N . LYS A 1 90 ? 4.112 -5.690 -12.393 1.00 88.38 90 LYS A N 1
ATOM 656 C CA . LYS A 1 90 ? 3.634 -7.066 -12.597 1.00 88.38 90 LYS A CA 1
ATOM 657 C C . L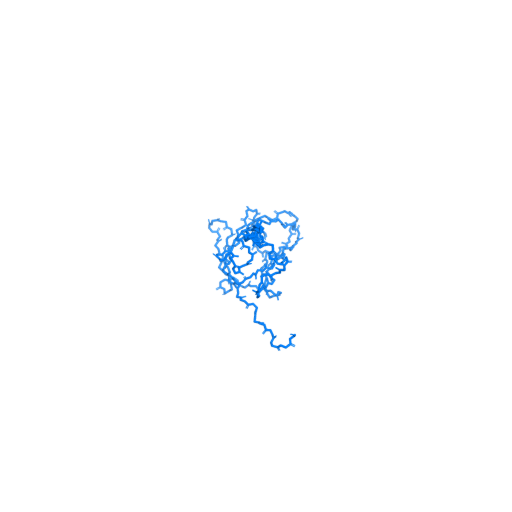YS A 1 90 ? 3.846 -7.964 -11.376 1.00 88.38 90 LYS A C 1
ATOM 659 O O . LYS A 1 90 ? 3.243 -9.026 -11.320 1.00 88.38 90 LYS A O 1
ATOM 664 N N . ASN A 1 91 ? 4.685 -7.545 -10.429 1.00 92.19 91 ASN A N 1
ATOM 665 C CA . ASN A 1 91 ? 5.165 -8.370 -9.316 1.00 92.19 91 ASN A CA 1
ATOM 666 C C . ASN A 1 91 ? 4.876 -7.760 -7.931 1.00 92.19 91 ASN A C 1
ATOM 668 O O . ASN A 1 91 ? 5.429 -8.221 -6.935 1.00 92.19 91 ASN A O 1
ATOM 672 N N . TYR A 1 92 ? 4.036 -6.725 -7.846 1.00 92.94 92 TYR A N 1
ATOM 673 C CA . TYR A 1 92 ? 3.573 -6.204 -6.561 1.00 92.94 92 TYR A CA 1
ATOM 674 C C . TYR A 1 92 ? 2.249 -6.840 -6.147 1.00 92.94 92 TYR A C 1
ATOM 676 O O . TYR A 1 92 ? 1.395 -7.155 -6.981 1.00 92.94 92 TYR A O 1
ATOM 684 N N . LYS A 1 93 ? 2.064 -6.933 -4.833 1.00 95.31 93 LYS A N 1
ATOM 685 C CA . LYS A 1 93 ? 0.825 -7.329 -4.174 1.00 95.31 93 LYS A CA 1
ATOM 686 C C . LYS A 1 93 ? 0.482 -6.318 -3.097 1.00 95.31 93 LYS A C 1
ATOM 688 O O . LYS A 1 93 ? 1.366 -5.803 -2.412 1.00 95.31 93 LYS A O 1
ATOM 693 N N . ILE A 1 94 ? -0.808 -6.059 -2.930 1.00 94.94 94 ILE A N 1
ATOM 694 C CA . ILE A 1 94 ? -1.318 -5.327 -1.775 1.00 94.94 94 ILE A CA 1
ATOM 695 C C . ILE A 1 94 ? -2.124 -6.301 -0.939 1.00 94.94 94 ILE A C 1
ATOM 697 O O . ILE A 1 94 ? -2.984 -7.001 -1.466 1.00 94.94 94 ILE A O 1
ATOM 701 N N . MET A 1 95 ? -1.826 -6.348 0.353 1.00 96.50 95 MET A N 1
ATOM 702 C CA . MET A 1 95 ? -2.462 -7.252 1.300 1.00 96.50 95 MET A CA 1
ATOM 703 C C . MET A 1 95 ? -3.186 -6.449 2.376 1.00 96.50 95 MET A C 1
ATOM 705 O O . MET A 1 95 ? -2.658 -5.439 2.836 1.00 96.50 95 MET A O 1
ATOM 709 N N . LEU A 1 96 ? -4.344 -6.926 2.824 1.00 94.81 96 LEU A N 1
ATOM 710 C CA . LEU A 1 96 ? -5.052 -6.408 3.992 1.00 94.81 96 LEU A CA 1
ATOM 711 C C . LEU A 1 96 ? -5.316 -7.558 4.966 1.00 94.81 96 LEU A C 1
ATOM 713 O O . LEU A 1 96 ? -5.980 -8.527 4.603 1.00 94.81 96 LEU A O 1
ATOM 717 N N . ASP A 1 97 ? -4.749 -7.473 6.169 1.00 94.25 97 ASP A N 1
ATOM 718 C CA . ASP A 1 97 ? -4.722 -8.551 7.172 1.00 94.25 97 ASP A CA 1
ATOM 719 C C . ASP A 1 97 ? -4.276 -9.899 6.586 1.00 94.25 97 ASP A C 1
ATOM 721 O O . ASP A 1 97 ? -4.876 -10.946 6.814 1.00 94.25 97 ASP A O 1
ATOM 725 N N . GLY A 1 98 ? -3.238 -9.867 5.748 1.00 93.25 98 GLY A N 1
ATOM 726 C CA . GLY A 1 98 ? -2.697 -11.068 5.106 1.00 93.25 98 GLY A CA 1
ATOM 727 C C . GLY A 1 98 ? -3.514 -11.609 3.926 1.00 93.25 98 GLY A C 1
ATOM 728 O O . GLY A 1 98 ? -3.072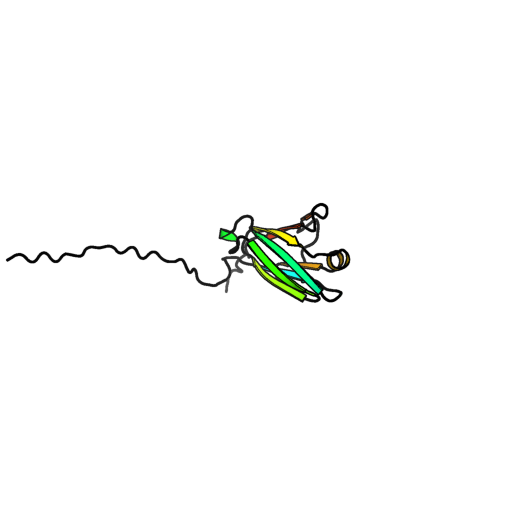 -12.567 3.295 1.00 93.25 98 GLY A O 1
ATOM 729 N N . LYS A 1 99 ? -4.646 -10.991 3.558 1.00 94.69 99 LYS A N 1
ATOM 730 C CA . LYS A 1 99 ? -5.396 -11.320 2.334 1.00 94.69 99 LYS A CA 1
ATOM 731 C C . LYS A 1 99 ? -4.969 -10.424 1.172 1.00 94.69 99 LYS A C 1
ATOM 733 O O . LYS A 1 99 ? -5.000 -9.206 1.301 1.00 94.69 99 LYS A O 1
ATOM 738 N N . GLU A 1 100 ? -4.635 -11.015 0.027 1.00 95.44 100 GLU A N 1
ATOM 739 C CA . GLU A 1 100 ? -4.340 -10.267 -1.203 1.00 95.44 100 GLU A CA 1
ATOM 740 C C . GLU A 1 100 ? -5.593 -9.546 -1.723 1.00 95.44 100 GLU A C 1
ATOM 742 O O . GLU A 1 100 ? -6.665 -10.147 -1.844 1.00 95.44 100 GLU A O 1
ATOM 747 N N . LEU A 1 101 ? -5.454 -8.252 -2.015 1.00 94.12 101 LEU A N 1
ATOM 748 C CA . LEU A 1 101 ? -6.486 -7.428 -2.636 1.00 94.12 101 LEU A CA 1
ATOM 749 C C . LEU A 1 101 ? -6.414 -7.573 -4.156 1.00 94.12 101 LEU A C 1
ATOM 751 O O . LEU A 1 101 ? -5.341 -7.475 -4.753 1.00 94.12 101 LEU A O 1
ATOM 755 N N . LEU A 1 102 ? -7.563 -7.783 -4.796 1.00 92.12 102 LEU A N 1
ATOM 756 C CA . LEU A 1 102 ? -7.655 -8.011 -6.234 1.00 92.12 102 LEU A CA 1
ATOM 757 C C . LEU A 1 102 ? -7.994 -6.720 -6.987 1.00 92.12 102 LEU A C 1
ATOM 759 O O . LEU A 1 102 ? -8.910 -5.975 -6.627 1.00 92.12 102 LEU A O 1
ATOM 763 N N . ARG A 1 103 ? -7.282 -6.478 -8.092 1.00 89.06 103 ARG A N 1
ATOM 764 C CA . ARG A 1 103 ? -7.518 -5.328 -8.982 1.00 89.06 103 ARG A CA 1
ATOM 765 C C . ARG A 1 103 ? -8.931 -5.377 -9.569 1.00 89.06 103 ARG A C 1
ATOM 767 O O . ARG A 1 103 ? -9.393 -6.439 -9.978 1.00 89.06 103 ARG A O 1
ATOM 774 N N . GLY A 1 104 ? -9.611 -4.234 -9.602 1.00 86.50 104 GLY A N 1
ATOM 775 C CA . GLY A 1 104 ? -10.978 -4.085 -10.113 1.00 86.50 104 GLY A CA 1
ATOM 776 C C . GLY A 1 104 ? -12.078 -4.630 -9.193 1.00 86.50 104 GLY A C 1
ATOM 777 O O . GLY A 1 104 ? -13.250 -4.376 -9.452 1.00 86.50 104 GLY A O 1
ATOM 778 N N . ARG A 1 105 ? -11.723 -5.353 -8.121 1.00 88.25 105 ARG A N 1
ATOM 779 C CA . ARG A 1 105 ? -12.668 -5.834 -7.101 1.00 88.25 105 ARG A CA 1
ATOM 780 C C . ARG A 1 105 ? -12.479 -5.109 -5.776 1.00 88.25 105 ARG A C 1
ATOM 782 O O . ARG A 1 105 ? -13.422 -4.519 -5.270 1.00 88.25 105 ARG A O 1
ATOM 789 N N . ASP A 1 106 ? -11.268 -5.175 -5.233 1.00 89.81 106 ASP A N 1
ATOM 790 C CA . ASP A 1 106 ? -10.931 -4.627 -3.917 1.00 89.81 106 ASP A CA 1
ATOM 791 C C . ASP A 1 106 ? -10.167 -3.295 -4.026 1.00 89.81 106 ASP A C 1
ATOM 793 O O . ASP A 1 106 ? -10.112 -2.521 -3.071 1.00 89.81 106 ASP A O 1
ATOM 797 N N . MET A 1 107 ? -9.569 -3.025 -5.191 1.00 90.31 107 MET A N 1
ATOM 798 C CA . MET A 1 107 ? -8.801 -1.810 -5.458 1.00 90.31 107 MET A CA 1
ATOM 799 C C . MET A 1 107 ? -8.933 -1.339 -6.907 1.00 90.31 107 MET A C 1
ATOM 801 O O . MET A 1 107 ? -8.974 -2.149 -7.837 1.00 90.31 107 MET A O 1
ATOM 805 N N . VAL A 1 108 ? -8.944 -0.022 -7.096 1.00 90.38 108 VAL A N 1
ATOM 806 C CA . VAL A 1 108 ? -8.890 0.644 -8.404 1.00 90.38 108 VAL A CA 1
ATOM 807 C C . VAL A 1 108 ? -7.440 1.008 -8.693 1.00 90.38 108 VAL A C 1
ATOM 809 O O . VAL A 1 108 ? -6.769 1.566 -7.829 1.00 90.38 108 VAL A O 1
ATOM 812 N N . VAL A 1 109 ? -6.955 0.679 -9.890 1.00 88.19 109 VAL A N 1
ATOM 813 C CA . VAL A 1 109 ? -5.592 0.988 -10.336 1.00 88.19 109 VAL A CA 1
ATOM 814 C C . VAL A 1 109 ? -5.684 1.888 -11.559 1.00 88.19 109 VAL A C 1
ATOM 816 O O . VAL A 1 109 ? -6.272 1.487 -12.558 1.00 88.19 109 VAL A O 1
ATOM 819 N N . GLU A 1 110 ? -5.100 3.077 -11.467 1.00 86.88 110 GLU A N 1
ATOM 820 C CA . GLU A 1 110 ? -4.959 4.032 -12.567 1.00 86.88 110 GLU A CA 1
ATOM 821 C C . GLU A 1 110 ? -3.478 4.082 -12.961 1.00 86.88 110 GLU A C 1
ATOM 823 O O . GLU A 1 110 ? -2.610 4.241 -12.101 1.00 86.88 110 GLU A O 1
ATOM 828 N N . ASP A 1 111 ? -3.174 3.883 -14.240 1.00 71.81 111 ASP A N 1
ATOM 829 C CA . ASP A 1 111 ? -1.819 3.765 -14.790 1.00 71.81 111 ASP A CA 1
ATOM 830 C C . ASP A 1 111 ? -1.425 4.926 -15.723 1.00 71.81 111 ASP A C 1
ATOM 832 O O . ASP A 1 111 ? -0.239 5.120 -15.996 1.00 71.81 111 ASP A O 1
ATOM 836 N N . ASP A 1 112 ? -2.386 5.752 -16.139 1.00 60.84 112 ASP A N 1
ATOM 837 C CA . ASP A 1 112 ? -2.211 6.898 -17.040 1.00 60.84 112 ASP A CA 1
ATOM 838 C C . ASP A 1 112 ? -1.445 8.083 -16.414 1.00 60.84 112 ASP A C 1
ATOM 840 O O . ASP A 1 112 ? -0.829 8.874 -17.130 1.00 60.84 112 ASP A O 1
ATOM 844 N N . LYS A 1 113 ? -1.437 8.200 -15.079 1.00 55.09 113 LYS A N 1
ATOM 845 C CA . LYS A 1 113 ? -0.775 9.285 -14.317 1.00 55.09 113 LYS A CA 1
ATOM 846 C C . LYS A 1 113 ? 0.318 8.781 -13.368 1.00 55.09 113 LYS A C 1
ATOM 848 O O . LYS A 1 113 ? 0.639 9.433 -12.373 1.00 55.09 113 LYS A O 1
ATOM 853 N N . GLY A 1 114 ? 0.897 7.625 -13.695 1.00 61.62 114 GLY A N 1
ATOM 854 C CA . GLY A 1 114 ? 1.698 6.819 -12.774 1.00 61.62 114 GLY A CA 1
ATOM 855 C C . GLY A 1 114 ? 0.795 5.917 -11.926 1.00 61.62 114 GLY A C 1
ATOM 856 O O . GLY A 1 114 ? -0.374 6.249 -11.741 1.00 61.62 114 GLY A O 1
ATOM 857 N N . PRO A 1 115 ? 1.292 4.769 -11.425 1.00 76.00 115 PRO A N 1
ATOM 858 C CA . PRO A 1 115 ? 0.440 3.791 -10.766 1.00 76.00 115 PRO A CA 1
ATOM 859 C C . PRO A 1 115 ? -0.102 4.367 -9.460 1.00 76.00 115 PRO A C 1
ATOM 861 O O . PRO A 1 115 ? 0.602 4.477 -8.450 1.00 76.00 115 PRO A O 1
ATOM 864 N N . ARG A 1 116 ? -1.376 4.740 -9.513 1.00 89.00 116 ARG A N 1
ATOM 865 C CA . ARG A 1 116 ? -2.177 5.176 -8.382 1.00 89.00 116 ARG A CA 1
ATOM 866 C C . ARG A 1 116 ? -3.142 4.058 -8.034 1.00 89.00 116 ARG A C 1
ATOM 868 O O . ARG A 1 116 ? -3.832 3.532 -8.902 1.00 89.00 116 ARG A O 1
ATOM 875 N N . ILE A 1 117 ? -3.186 3.699 -6.760 1.00 91.25 117 ILE A N 1
ATOM 876 C CA . ILE A 1 117 ? -4.076 2.658 -6.258 1.00 91.25 117 ILE A CA 1
ATOM 877 C C . ILE A 1 117 ? -4.990 3.262 -5.215 1.00 91.25 117 ILE A C 1
ATOM 879 O O . ILE A 1 117 ? -4.510 3.798 -4.218 1.00 91.25 117 ILE A O 1
ATOM 883 N N . THR A 1 118 ? -6.293 3.141 -5.434 1.00 93.38 118 THR A N 1
ATOM 884 C CA . THR A 1 118 ? -7.306 3.502 -4.445 1.00 93.38 118 THR A CA 1
ATOM 885 C C . THR A 1 118 ? -7.938 2.235 -3.889 1.00 93.38 118 THR A C 1
ATOM 887 O O . THR A 1 118 ? -8.346 1.355 -4.647 1.00 93.38 118 THR A O 1
ATOM 890 N N . LEU A 1 119 ? -8.008 2.134 -2.565 1.00 93.62 119 LEU A N 1
ATOM 891 C CA . LEU A 1 119 ? -8.610 1.004 -1.859 1.00 93.62 119 LEU A CA 1
ATOM 892 C C . LEU A 1 119 ? -9.341 1.481 -0.608 1.00 93.62 119 LEU A C 1
ATOM 894 O O . LEU A 1 119 ? -9.013 2.526 -0.046 1.00 93.62 119 LEU A O 1
ATOM 898 N N . ASN A 1 120 ? -10.305 0.691 -0.149 1.00 93.44 120 ASN A N 1
ATOM 899 C CA . ASN A 1 120 ? -11.041 0.972 1.075 1.00 93.44 120 ASN A CA 1
ATOM 900 C C . ASN A 1 120 ? -10.616 0.005 2.188 1.00 93.44 120 ASN A C 1
ATOM 902 O O . ASN A 1 120 ? -10.674 -1.215 2.028 1.00 93.44 120 ASN A O 1
ATOM 906 N N . VAL A 1 121 ? -10.194 0.562 3.321 1.00 90.38 121 VAL A N 1
ATOM 907 C CA . VAL A 1 121 ? -9.986 -0.173 4.566 1.00 90.38 121 VAL A CA 1
ATOM 908 C C . VAL A 1 121 ? -11.171 0.124 5.472 1.00 90.38 121 VAL A C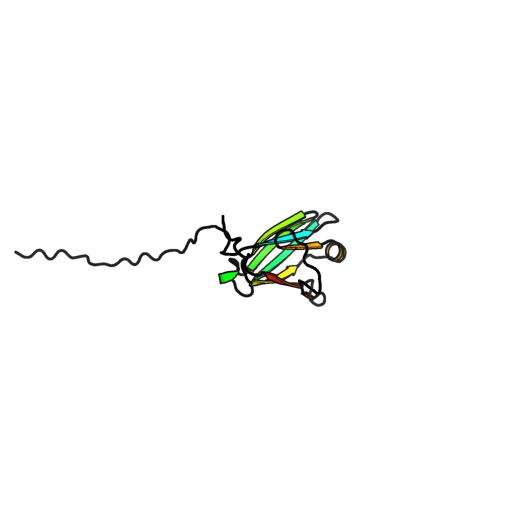 1
ATOM 910 O O . VAL A 1 121 ? -11.369 1.254 5.907 1.00 90.38 121 VAL A O 1
ATOM 913 N N . ASN A 1 122 ? -11.956 -0.904 5.769 1.00 89.44 122 ASN A N 1
ATOM 914 C CA . ASN A 1 122 ? -13.027 -0.826 6.759 1.00 89.44 122 ASN A CA 1
ATOM 915 C C . ASN A 1 122 ? -12.483 -1.106 8.161 1.00 89.44 122 ASN A C 1
ATOM 917 O O . ASN A 1 122 ? -11.419 -1.705 8.293 1.00 89.44 122 ASN A O 1
ATOM 921 N N . ALA A 1 123 ? -13.227 -0.734 9.201 1.00 82.94 123 ALA A N 1
ATOM 922 C CA . ALA A 1 123 ? -12.875 -1.116 10.564 1.00 82.94 123 ALA A CA 1
ATOM 923 C C . ALA A 1 123 ? -12.767 -2.635 10.703 1.00 82.94 123 ALA A C 1
ATOM 925 O O . ALA A 1 123 ? -13.611 -3.374 10.185 1.00 82.94 123 ALA A O 1
ATOM 926 N N . ALA A 1 124 ? -11.738 -3.091 11.422 1.00 79.19 124 ALA A N 1
ATOM 927 C CA . ALA A 1 124 ? -11.716 -4.453 11.925 1.00 79.19 124 ALA A CA 1
ATOM 928 C C . ALA A 1 124 ? -13.000 -4.683 12.731 1.00 79.19 124 ALA A C 1
ATOM 930 O O . ALA A 1 124 ? -13.344 -3.888 13.609 1.00 79.19 124 ALA A O 1
ATOM 931 N N . THR A 1 125 ? -13.738 -5.742 12.407 1.00 70.06 125 THR A N 1
ATOM 932 C CA . THR A 1 125 ? -14.855 -6.155 13.251 1.00 70.06 125 THR A CA 1
ATOM 933 C C . THR A 1 125 ? -14.240 -6.685 14.543 1.00 70.06 125 THR A C 1
ATOM 935 O O . THR A 1 125 ? -13.445 -7.622 14.456 1.00 70.06 125 THR A O 1
ATOM 938 N N . PRO A 1 126 ? -14.526 -6.099 15.719 1.00 59.62 126 PRO A N 1
ATOM 939 C CA . PRO A 1 126 ? -14.049 -6.676 16.963 1.00 59.62 126 PRO A CA 1
ATOM 940 C C . PRO A 1 126 ? -14.640 -8.079 17.070 1.00 59.62 126 PRO A C 1
ATOM 942 O O . PRO A 1 126 ? -15.861 -8.243 17.032 1.00 59.62 126 PRO A O 1
ATOM 945 N N . THR A 1 127 ? -13.781 -9.092 17.144 1.00 55.16 127 THR A N 1
ATOM 946 C CA . THR A 1 127 ? -14.214 -10.451 17.457 1.00 55.16 127 THR A CA 1
ATOM 947 C C . THR A 1 127 ? -14.832 -10.397 18.854 1.00 55.16 127 THR A C 1
ATOM 949 O O . THR A 1 127 ? -14.146 -9.977 19.786 1.00 55.16 127 THR A O 1
ATOM 952 N N . PRO A 1 128 ? -16.116 -10.744 19.046 1.00 41.72 128 PRO A N 1
ATOM 953 C CA . PRO A 1 128 ? -16.685 -10.750 20.385 1.00 41.72 128 PRO A CA 1
ATOM 954 C C . PRO A 1 128 ? -15.960 -11.807 21.233 1.00 41.72 128 PRO A C 1
ATOM 956 O O . PRO A 1 128 ? -16.109 -12.996 20.959 1.00 41.72 128 PRO A O 1
ATOM 959 N N . GLY A 1 129 ? -15.195 -11.382 22.246 1.00 55.12 129 GLY A N 1
ATOM 960 C CA . GLY A 1 129 ? -14.705 -12.274 23.306 1.00 55.12 129 GLY A CA 1
ATOM 961 C C . GLY A 1 129 ? -13.193 -12.397 23.542 1.00 55.12 129 GLY A C 1
ATOM 962 O O . GLY A 1 129 ? -12.801 -13.434 24.071 1.00 55.12 129 GLY A O 1
ATOM 963 N N . GLU A 1 130 ? -12.362 -11.404 23.209 1.00 40.00 130 GLU A N 1
ATOM 964 C CA . GLU A 1 130 ? -11.022 -11.269 23.829 1.00 40.00 130 GLU A CA 1
ATOM 965 C C . GLU A 1 130 ? -11.051 -10.360 25.064 1.00 40.00 130 GLU A C 1
ATOM 967 O O . GLU A 1 130 ? -11.734 -9.308 25.008 1.00 40.00 130 GLU A O 1
#

Secondary structure (DSSP, 8-state):
--------------------SSPPTT-EEEEEEEEEEEEEEEEEEEESSHHHHT-SEEEEEEEEEEEEEEEE-SEEEEEEESS--TTHHHHEEEEETTEEPPBTTTEEEE-BTB-EEEEEEPPPPPPTT-

Solvent-accessible surface area (backbone atoms only — not comparable to full-atom values): 7600 Å² total; per-residue (Å²): 135,91,79,88,81,82,83,91,72,88,76,77,75,77,72,74,78,76,61,76,98,61,73,34,80,34,38,36,44,39,32,46,38,34,48,63,75,74,49,68,43,33,33,35,42,32,35,77,38,31,84,47,15,64,41,51,67,46,77,51,75,33,56,34,56,38,68,47,78,44,71,37,9,32,26,46,34,41,36,40,43,77,54,74,46,82,68,44,70,75,40,52,47,43,27,52,72,84,41,78,57,45,79,82,76,54,28,48,77,44,66,92,84,46,54,31,37,40,36,70,40,66,58,50,77,78,72,92,85,126

Nearest PDB structures (foldseek):
  5fu3-assembly1_A  TM=4.109E-01  e=1.474E+00  Ruminococcus flavefaciens
  8xmz-assembly2_B  TM=3.321E-01  e=5.706E-01  Aquimarina sp. BL5
  5ntu-assembly1_B  TM=2.943E-01  e=9.170E-01  Homo sapiens
  2zex-assembly1_A  TM=1.879E-01  e=1.474E+00  Caldanaerobius polysaccharolyticus
  2gys-assembly1_B  TM=2.983E-01  e=9.830E+00  Homo sapiens

Foldseek 3Di:
DDDDDDDPDPPPPPPPPPPPPDFAALWWKKKKAWADDWDKKKWKKAFPDCVQQVHGMDIDIATHRGMDIDGGGWTKMKIFIDPDDPVRVVGMFIDINNHTADDPPAWDFDPPVHTIIIGGDHGHDPDPDD

pLDDT: mean 81.21, std 19.58, range [35.59, 97.06]

Sequence (130 aa):
MKKLSLIGLALLLVMFGCGPSGPPPGARKLAIVVDGKPGTLEGTIKANNPGAAGLSSKNFKIEVPGKLEIDAGPSEYTIIFYSMNSYWMKNYKIMLDGKELLRGRDMVVEDDKGPRITLNVNAATPTPGE